Protein AF-A0A094JVM5-F1 (afdb_monomer_lite)

Secondary structure (DSSP, 8-state):
---SS-TT-HHHHHHHHHHHHHHHHHHHHHHHHHHHHHTT-----HHHHHHHHHHHHHHHHHHHHHHHHTGGGGSSSTT-HHHHHHHHHHHHHHHHHH-STTHHHHHHHHHHHHHHHHHHS-HHHHHHHHHHHHHHHHHHHHHHHHH---

Sequence (150 aa):
MFGLFPKKDFDQTLRIKRFLMAFGAYLIWSVICFIAYSLELTTFPLIILVAGVSASFVLNVLLYVIFRTGLNKSFKDPSLTLLQMVIATFWIMVVVYYAYEARSGVLLVYMVVLVFGFFRLRIRQFLFLSAFAFVNYSAIILLLYKTHPE

Structure (mmCIF, N/CA/C/O backbone):
data_AF-A0A094JVM5-F1
#
_entry.id   AF-A0A094JVM5-F1
#
loop_
_atom_site.group_PDB
_atom_site.id
_atom_site.type_symbol
_atom_site.label_atom_id
_atom_site.label_alt_id
_atom_site.label_comp_id
_atom_site.label_asym_id
_atom_site.label_entity_id
_atom_site.label_seq_id
_atom_site.pdbx_PDB_ins_code
_atom_site.Cartn_x
_atom_site.Cartn_y
_atom_site.Cartn_z
_atom_site.occupancy
_atom_site.B_iso_or_equiv
_atom_site.auth_seq_id
_atom_site.auth_comp_id
_atom_site.auth_asym_id
_atom_site.auth_atom_id
_atom_site.pdbx_PDB_model_num
ATOM 1 N N . MET A 1 1 ? -20.155 19.370 12.417 1.00 42.00 1 MET A N 1
ATOM 2 C CA . MET A 1 1 ? -18.763 19.691 12.814 1.00 42.00 1 MET A CA 1
ATOM 3 C C . MET A 1 1 ? -17.875 18.488 12.473 1.00 42.00 1 MET A C 1
ATOM 5 O O . MET A 1 1 ? -17.838 17.523 13.227 1.00 42.00 1 MET A O 1
ATOM 9 N N . PHE A 1 2 ? -17.262 18.473 11.285 1.00 44.59 2 PHE A N 1
ATOM 10 C CA . PHE A 1 2 ? -16.472 17.338 10.782 1.00 44.59 2 PHE A CA 1
ATOM 11 C C . PHE A 1 2 ? -15.093 17.289 11.458 1.00 44.59 2 PHE A C 1
ATOM 13 O O . PHE A 1 2 ? -14.111 17.790 10.925 1.00 44.59 2 PHE A O 1
ATOM 20 N N . GLY A 1 3 ? -15.017 16.701 12.652 1.00 55.66 3 GLY A N 1
ATOM 21 C CA . GLY A 1 3 ? -13.739 16.442 13.316 1.00 55.66 3 GLY A CA 1
ATOM 22 C C . GLY A 1 3 ? -12.932 15.372 12.576 1.00 55.66 3 GLY A C 1
ATOM 23 O O . GLY A 1 3 ? -13.490 14.376 12.111 1.00 55.66 3 GLY A O 1
ATOM 24 N N . LEU A 1 4 ? -11.614 15.570 12.483 1.00 57.31 4 LEU A N 1
ATOM 25 C CA . LEU A 1 4 ? -10.660 14.581 11.957 1.00 57.31 4 LEU A CA 1
ATOM 26 C C . LEU A 1 4 ? -10.603 13.307 12.828 1.00 57.31 4 LEU A C 1
ATOM 28 O O . LEU A 1 4 ? -10.191 12.248 12.360 1.00 57.31 4 LEU A O 1
ATOM 32 N N . PHE A 1 5 ? -11.064 13.414 14.080 1.00 58.31 5 PHE A N 1
ATOM 33 C CA . PHE A 1 5 ? -11.107 12.349 15.075 1.00 58.31 5 PHE A CA 1
ATOM 34 C C . PHE A 1 5 ? -12.525 12.200 15.657 1.00 58.31 5 PHE A C 1
ATOM 36 O O . PHE A 1 5 ? -13.153 13.211 15.998 1.00 58.31 5 PHE A O 1
ATOM 43 N N . PRO A 1 6 ? -13.047 10.969 15.801 1.00 60.69 6 PRO A N 1
ATOM 44 C CA . PRO A 1 6 ? -14.307 10.729 16.492 1.00 60.69 6 PRO A CA 1
ATOM 45 C C . PRO A 1 6 ? -14.147 11.056 17.986 1.00 60.69 6 PRO A C 1
ATOM 47 O O . PRO A 1 6 ? -13.450 10.360 18.716 1.00 60.69 6 PRO A O 1
ATOM 50 N N . LYS A 1 7 ? -14.811 12.124 18.453 1.00 57.59 7 LYS A N 1
ATOM 51 C CA . LYS A 1 7 ? -14.652 12.698 19.809 1.00 57.59 7 LYS A CA 1
ATOM 52 C C . LYS A 1 7 ? -14.989 11.757 20.982 1.00 57.59 7 LYS A C 1
ATOM 54 O O . LYS A 1 7 ? -14.712 12.120 22.117 1.00 57.59 7 LYS A O 1
ATOM 59 N N . LYS A 1 8 ? -15.610 10.596 20.741 1.00 62.34 8 LYS A N 1
ATOM 60 C CA . LYS A 1 8 ? -16.139 9.709 21.795 1.00 62.34 8 LYS A CA 1
ATOM 61 C C . LYS A 1 8 ? -15.403 8.372 21.953 1.00 62.34 8 LYS A C 1
ATOM 63 O O . LYS A 1 8 ? -15.765 7.619 22.846 1.00 62.34 8 LYS A O 1
ATOM 68 N N . ASP A 1 9 ? -14.393 8.068 21.133 1.00 71.88 9 ASP A N 1
ATOM 69 C CA . ASP A 1 9 ? -13.704 6.769 21.191 1.00 71.88 9 ASP A CA 1
ATOM 70 C C . ASP A 1 9 ? -12.176 6.931 21.088 1.00 71.88 9 ASP A C 1
ATOM 72 O O . ASP A 1 9 ? -11.611 7.236 20.026 1.00 71.88 9 ASP A O 1
ATOM 76 N N . PHE A 1 10 ? -11.508 6.756 22.231 1.00 76.00 10 PHE A N 1
ATOM 77 C CA . PHE A 1 10 ? -10.056 6.880 22.356 1.00 76.00 10 PHE A 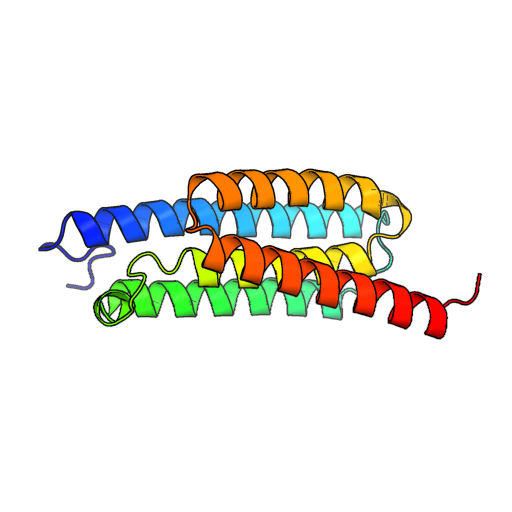CA 1
ATOM 78 C C . PHE A 1 10 ? -9.319 5.795 21.556 1.00 76.00 10 PHE A C 1
ATOM 80 O O . PHE A 1 10 ? -8.329 6.090 20.880 1.00 76.00 10 PHE A O 1
ATOM 87 N N . ASP A 1 11 ? -9.843 4.568 21.532 1.00 76.88 11 ASP A N 1
ATOM 88 C CA . ASP A 1 11 ? -9.240 3.448 20.807 1.00 76.88 11 ASP A CA 1
ATOM 89 C C . ASP A 1 11 ? -9.340 3.642 19.296 1.00 76.88 11 ASP A C 1
ATOM 91 O O . ASP A 1 11 ? -8.386 3.381 18.556 1.00 76.88 11 ASP A O 1
ATOM 95 N N . GLN A 1 12 ? -10.474 4.153 18.814 1.00 77.62 12 GLN A N 1
ATOM 96 C CA . GLN A 1 12 ? -10.644 4.487 17.401 1.00 77.62 12 GLN A CA 1
ATOM 97 C C . GLN A 1 12 ? -9.715 5.635 16.983 1.00 77.62 12 GLN A C 1
ATOM 99 O O . GLN A 1 12 ? -9.103 5.575 15.915 1.00 77.62 12 GLN A O 1
ATOM 104 N N . THR A 1 13 ? -9.536 6.636 17.847 1.00 79.38 13 THR A N 1
ATOM 105 C CA . THR A 1 13 ? -8.578 7.730 17.629 1.00 79.38 13 THR A CA 1
ATOM 106 C C . THR A 1 13 ? -7.147 7.200 17.528 1.00 79.38 13 THR A C 1
ATOM 108 O O . THR A 1 13 ? -6.408 7.580 16.618 1.00 79.38 13 THR A O 1
ATOM 111 N N . LEU A 1 14 ? -6.753 6.277 18.410 1.00 80.50 14 LEU A N 1
ATOM 112 C CA . LEU A 1 14 ? -5.426 5.666 18.381 1.00 80.50 14 LEU A CA 1
ATOM 113 C C . LEU A 1 14 ? -5.206 4.816 17.119 1.00 80.50 14 LEU A C 1
ATOM 115 O O . LEU A 1 14 ? -4.119 4.847 16.539 1.00 80.50 14 LEU A O 1
ATOM 119 N N . ARG A 1 15 ? -6.231 4.089 16.653 1.00 82.31 15 ARG A N 1
ATOM 120 C CA . ARG A 1 15 ? -6.181 3.330 15.389 1.00 82.31 15 ARG A CA 1
ATOM 121 C C . ARG A 1 15 ? -5.994 4.249 14.186 1.00 82.31 15 ARG A C 1
ATOM 123 O O . ARG A 1 15 ? -5.138 3.961 13.358 1.00 82.31 15 ARG A O 1
ATOM 130 N N . ILE A 1 16 ? -6.716 5.371 14.129 1.00 80.56 16 ILE A N 1
ATOM 131 C CA . ILE A 1 16 ? -6.565 6.374 13.063 1.00 80.56 16 ILE A CA 1
ATOM 132 C C . ILE A 1 16 ? -5.163 6.988 13.088 1.00 80.56 16 ILE A C 1
ATOM 134 O O . ILE A 1 16 ? -4.539 7.099 12.041 1.00 80.56 16 ILE A O 1
ATOM 138 N N . LYS A 1 17 ? -4.625 7.333 14.266 1.00 81.69 17 LYS A N 1
ATOM 139 C CA . LYS A 1 17 ? -3.248 7.849 14.383 1.00 81.69 17 LYS A CA 1
ATOM 140 C C . LYS A 1 17 ? -2.214 6.841 13.878 1.00 81.69 17 LYS A C 1
ATOM 142 O O . LYS A 1 17 ? -1.315 7.209 13.131 1.00 81.69 17 LYS A O 1
ATOM 147 N N . ARG A 1 18 ? -2.358 5.563 14.247 1.00 84.19 18 ARG A N 1
ATOM 148 C CA . ARG A 1 18 ? -1.486 4.478 13.764 1.00 84.19 18 ARG A CA 1
ATOM 149 C C . ARG A 1 18 ? -1.591 4.281 12.256 1.00 84.19 18 ARG A C 1
ATOM 151 O O . ARG A 1 18 ? -0.568 4.159 11.595 1.00 84.19 18 ARG A O 1
ATOM 158 N N . PHE A 1 19 ? -2.808 4.308 11.725 1.00 85.00 19 PHE A N 1
ATOM 159 C CA . PHE A 1 19 ? -3.047 4.273 10.288 1.00 85.00 19 PHE A CA 1
ATOM 160 C C . PHE A 1 19 ? -2.396 5.468 9.576 1.00 85.00 19 PHE A C 1
ATOM 162 O O . PHE A 1 19 ? -1.753 5.287 8.551 1.00 85.00 19 PHE A O 1
ATOM 169 N N . LEU A 1 20 ? -2.482 6.674 10.142 1.00 83.00 20 LEU A N 1
ATOM 170 C CA . LEU A 1 20 ? -1.890 7.874 9.549 1.00 83.00 20 LEU A CA 1
ATOM 171 C C . LEU A 1 20 ? -0.353 7.813 9.511 1.00 83.00 20 LEU A C 1
ATOM 173 O O . LEU A 1 20 ? 0.249 8.275 8.547 1.00 83.00 20 LEU A O 1
ATOM 177 N N . MET A 1 21 ? 0.283 7.191 10.511 1.00 84.94 21 MET A N 1
ATOM 178 C CA . MET A 1 21 ? 1.725 6.904 10.466 1.00 84.94 21 MET A CA 1
ATOM 179 C C . MET A 1 21 ? 2.075 5.940 9.324 1.00 84.94 21 MET A C 1
ATOM 181 O O . MET A 1 21 ? 3.039 6.176 8.599 1.00 84.94 21 MET A O 1
ATOM 185 N N . ALA A 1 22 ? 1.271 4.890 9.116 1.00 82.62 22 ALA A N 1
ATOM 186 C CA . ALA A 1 22 ? 1.452 3.976 7.988 1.00 82.62 22 ALA A CA 1
ATOM 187 C C . ALA A 1 22 ? 1.231 4.683 6.639 1.00 82.62 22 ALA A C 1
ATOM 189 O O . ALA A 1 22 ? 2.014 4.497 5.713 1.00 82.62 22 ALA A O 1
ATOM 190 N N . PHE A 1 23 ? 0.223 5.553 6.543 1.00 84.50 23 PHE A N 1
ATOM 191 C CA . PHE A 1 23 ? -0.018 6.384 5.364 1.00 84.50 23 PHE A CA 1
ATOM 192 C C . PHE A 1 23 ? 1.178 7.290 5.037 1.00 84.50 23 PHE A C 1
ATOM 194 O O . PHE A 1 23 ? 1.575 7.391 3.879 1.00 84.50 23 PHE A O 1
ATOM 201 N N . GLY A 1 24 ? 1.810 7.883 6.055 1.00 84.81 24 GLY A N 1
ATOM 202 C CA . GLY A 1 24 ? 3.053 8.636 5.885 1.00 84.81 24 GLY A CA 1
ATOM 203 C C . GLY A 1 24 ? 4.171 7.795 5.262 1.00 84.81 24 GLY A C 1
ATOM 204 O O . GLY A 1 24 ? 4.852 8.262 4.353 1.00 84.81 24 GLY A O 1
ATOM 205 N N . ALA A 1 25 ? 4.311 6.531 5.670 1.00 85.00 25 ALA A N 1
ATOM 206 C CA . ALA A 1 25 ? 5.280 5.620 5.065 1.00 85.00 25 ALA A CA 1
ATOM 207 C C . ALA A 1 25 ? 4.977 5.336 3.580 1.00 85.00 25 ALA A C 1
ATOM 209 O O . ALA A 1 25 ? 5.905 5.310 2.776 1.00 85.00 25 ALA A O 1
ATOM 210 N N . TYR A 1 26 ? 3.702 5.194 3.191 1.00 84.69 26 TYR A N 1
ATOM 211 C CA . TYR A 1 26 ? 3.316 5.063 1.776 1.00 84.69 26 TYR A CA 1
ATOM 212 C C . TYR A 1 26 ? 3.694 6.296 0.949 1.00 84.69 26 TYR A C 1
ATOM 214 O O . TYR A 1 26 ? 4.148 6.154 -0.186 1.00 84.69 26 TYR A O 1
ATOM 222 N N . LEU A 1 27 ? 3.531 7.501 1.503 1.00 87.06 27 LEU A N 1
ATOM 223 C CA . LEU A 1 27 ? 3.935 8.736 0.827 1.00 87.06 27 LEU A CA 1
ATOM 224 C C . LEU A 1 27 ? 5.453 8.804 0.650 1.00 87.06 27 LEU A C 1
ATOM 226 O O . LEU A 1 27 ? 5.916 9.090 -0.450 1.00 87.06 27 LEU A O 1
ATOM 230 N N . ILE A 1 28 ? 6.220 8.476 1.694 1.00 88.44 28 ILE A N 1
ATOM 231 C CA . ILE A 1 28 ? 7.688 8.412 1.618 1.00 88.44 28 ILE A CA 1
ATOM 232 C C . ILE A 1 28 ? 8.117 7.422 0.531 1.00 88.44 28 ILE A C 1
ATOM 234 O O . ILE A 1 28 ? 8.922 7.769 -0.328 1.00 88.44 28 ILE A O 1
ATOM 238 N N . TRP A 1 29 ? 7.531 6.222 0.506 1.00 85.12 29 TRP A N 1
ATOM 239 C CA . TRP A 1 29 ? 7.820 5.223 -0.526 1.00 85.12 29 TRP A CA 1
ATOM 240 C C . TRP A 1 29 ? 7.443 5.681 -1.932 1.00 85.12 29 TRP A C 1
ATOM 242 O O . TRP A 1 29 ? 8.192 5.431 -2.873 1.00 85.12 29 TRP A O 1
ATOM 252 N N . SER A 1 30 ? 6.326 6.394 -2.076 1.00 86.06 30 SER A N 1
ATOM 253 C CA . SER A 1 30 ? 5.916 6.971 -3.359 1.00 86.06 30 SER A CA 1
ATOM 254 C C . SER A 1 30 ? 6.945 7.988 -3.857 1.00 86.06 30 SER A C 1
ATOM 256 O O . SER A 1 30 ? 7.326 7.949 -5.023 1.00 86.06 30 SER A O 1
ATOM 258 N N . VAL A 1 31 ? 7.454 8.851 -2.970 1.00 88.50 31 VAL A N 1
ATOM 259 C CA . VAL A 1 31 ? 8.517 9.817 -3.294 1.00 88.50 31 VAL A CA 1
ATOM 260 C C . VAL A 1 31 ? 9.815 9.103 -3.670 1.00 88.50 31 VAL A C 1
ATOM 262 O O . VAL A 1 31 ? 10.427 9.464 -4.670 1.00 88.50 31 VAL A O 1
ATOM 265 N N . ILE A 1 32 ? 10.212 8.060 -2.933 1.00 86.00 32 ILE A N 1
ATOM 266 C CA . ILE A 1 32 ? 11.393 7.249 -3.271 1.00 86.00 32 ILE A CA 1
ATOM 267 C C . ILE A 1 32 ? 11.244 6.629 -4.665 1.00 86.00 32 ILE A C 1
ATOM 269 O O . ILE A 1 32 ? 12.191 6.671 -5.443 1.00 86.00 32 ILE A O 1
ATOM 273 N N . CYS A 1 33 ? 10.062 6.110 -5.014 1.00 83.50 33 CYS A N 1
ATOM 274 C CA . CYS A 1 33 ? 9.808 5.564 -6.350 1.00 83.50 33 CYS A CA 1
ATOM 275 C C . CYS A 1 33 ? 9.917 6.640 -7.443 1.00 83.50 33 CYS A C 1
ATOM 277 O O . CYS A 1 33 ? 10.482 6.373 -8.499 1.00 83.50 33 CYS A O 1
ATOM 279 N N . PHE A 1 34 ? 9.434 7.861 -7.189 1.00 85.31 34 PHE A N 1
ATOM 280 C CA . PHE A 1 34 ? 9.614 8.988 -8.111 1.00 85.31 34 PHE A CA 1
ATOM 281 C C . PHE A 1 34 ? 11.086 9.375 -8.284 1.00 85.31 34 PHE A C 1
ATOM 283 O O . PHE A 1 34 ? 11.525 9.589 -9.408 1.00 85.31 34 PHE A O 1
ATOM 290 N N . ILE A 1 35 ? 11.860 9.427 -7.197 1.00 86.19 35 ILE A N 1
ATOM 291 C CA . ILE A 1 35 ? 13.297 9.725 -7.262 1.00 86.19 35 ILE A CA 1
ATOM 292 C C . ILE A 1 35 ? 14.036 8.624 -8.030 1.00 86.19 35 ILE A C 1
ATOM 294 O O . ILE A 1 35 ? 14.846 8.932 -8.897 1.00 86.19 35 ILE A O 1
ATOM 298 N N . ALA A 1 36 ? 13.736 7.351 -7.757 1.00 82.38 36 ALA A N 1
ATOM 299 C CA . ALA A 1 36 ? 14.342 6.219 -8.457 1.00 82.38 36 ALA A CA 1
ATOM 300 C C . ALA A 1 36 ? 14.059 6.255 -9.967 1.00 82.38 36 ALA A C 1
ATOM 302 O O . ALA A 1 36 ? 14.961 5.998 -10.760 1.00 82.38 36 ALA A O 1
ATOM 303 N N . TYR A 1 37 ? 12.842 6.653 -10.354 1.00 82.00 37 TYR A N 1
ATOM 304 C CA . TYR A 1 37 ? 12.481 6.899 -11.748 1.00 82.00 37 TYR A CA 1
ATOM 305 C C . TYR A 1 37 ? 13.287 8.043 -12.366 1.00 82.00 37 TYR A C 1
ATOM 307 O O . TYR A 1 37 ? 13.830 7.893 -13.454 1.00 82.00 37 TYR A O 1
ATOM 315 N N . SER A 1 38 ? 13.398 9.180 -11.671 1.00 82.50 38 SER A N 1
ATOM 316 C CA . SER A 1 38 ? 14.166 10.337 -12.149 1.00 82.50 38 SER A CA 1
ATOM 317 C C . SER A 1 38 ? 15.666 10.067 -12.278 1.00 82.50 38 SER A C 1
ATOM 319 O O . SER A 1 38 ? 16.329 10.746 -13.052 1.00 82.50 38 SER A O 1
ATOM 321 N N . LEU A 1 39 ? 16.196 9.103 -11.523 1.00 83.62 39 LEU A N 1
ATOM 322 C CA . LEU A 1 39 ? 17.588 8.653 -11.595 1.00 83.62 39 LEU A CA 1
ATOM 323 C C . LEU A 1 39 ? 17.798 7.495 -12.588 1.00 83.62 39 LEU A C 1
ATOM 325 O O . LEU A 1 39 ? 18.891 6.941 -12.624 1.00 83.62 39 LEU A O 1
ATOM 329 N N . GLU A 1 40 ? 16.764 7.101 -13.342 1.00 78.25 40 GLU A N 1
ATOM 330 C CA . GLU A 1 40 ? 16.791 5.992 -14.313 1.00 78.25 40 GLU A CA 1
ATOM 331 C C . GLU A 1 40 ? 17.217 4.636 -13.710 1.00 78.25 40 GLU A C 1
ATOM 333 O O . GLU A 1 40 ? 17.581 3.704 -14.420 1.00 78.25 40 GLU A O 1
ATOM 338 N N . LEU A 1 41 ? 17.098 4.478 -12.385 1.00 70.69 41 LEU A N 1
ATOM 339 C CA . LEU A 1 41 ? 17.450 3.243 -11.666 1.00 70.69 41 LEU A CA 1
ATOM 340 C C . LEU A 1 41 ? 16.447 2.105 -11.905 1.00 70.69 41 LEU A C 1
ATOM 342 O O . LEU A 1 41 ? 16.634 0.979 -11.440 1.00 70.69 41 LEU A O 1
ATOM 346 N N . THR A 1 42 ? 15.329 2.408 -12.558 1.00 69.81 42 THR A N 1
ATOM 347 C CA . THR A 1 42 ? 14.185 1.514 -12.696 1.00 69.81 42 THR A CA 1
ATOM 348 C C . THR A 1 42 ? 13.537 1.684 -14.058 1.00 69.81 42 THR A C 1
ATOM 350 O O . THR A 1 42 ? 13.309 2.807 -14.499 1.00 69.81 42 THR A O 1
ATOM 353 N N . THR A 1 43 ? 13.158 0.575 -14.688 1.00 70.00 43 THR A N 1
ATOM 354 C CA . THR A 1 43 ? 12.641 0.544 -16.065 1.00 70.00 43 THR A CA 1
ATOM 355 C C . THR A 1 43 ? 11.115 0.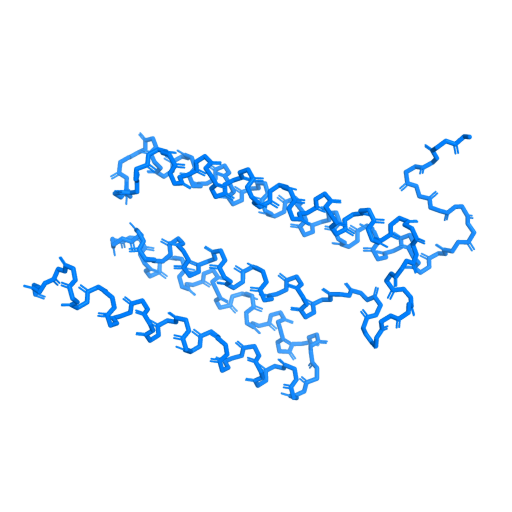648 -16.157 1.00 70.00 43 THR A C 1
ATOM 357 O O . THR A 1 43 ? 10.537 0.393 -17.215 1.00 70.00 43 THR A O 1
ATOM 360 N N . PHE A 1 44 ? 10.413 1.002 -15.071 1.00 73.75 44 PHE A N 1
ATOM 361 C CA . PHE A 1 44 ? 8.953 1.087 -15.120 1.00 73.75 44 PHE A CA 1
ATOM 362 C C . PHE A 1 44 ? 8.472 2.290 -15.948 1.00 73.75 44 PHE A C 1
ATOM 364 O O . PHE A 1 44 ? 8.954 3.406 -15.758 1.00 73.75 44 PHE A O 1
ATOM 371 N N . PRO A 1 45 ? 7.465 2.112 -16.821 1.00 80.00 45 PRO A N 1
ATOM 372 C CA . PRO A 1 45 ? 6.877 3.221 -17.561 1.00 80.00 45 PRO A CA 1
ATOM 373 C C . PRO A 1 45 ? 6.136 4.180 -16.617 1.00 80.00 45 PRO A C 1
ATOM 375 O O . PRO A 1 45 ? 5.444 3.751 -15.687 1.00 80.00 45 PRO A O 1
ATOM 378 N N . LEU A 1 46 ? 6.214 5.487 -16.901 1.00 79.44 46 LEU A N 1
ATOM 379 C CA . LEU A 1 46 ? 5.618 6.559 -16.086 1.00 79.44 46 LEU A CA 1
ATOM 380 C C . LEU A 1 46 ? 4.135 6.317 -15.763 1.00 79.44 46 LEU A C 1
ATOM 382 O O . LEU A 1 46 ? 3.674 6.618 -14.662 1.00 79.44 46 LEU A O 1
ATOM 386 N N . ILE A 1 47 ? 3.387 5.735 -16.705 1.00 82.62 47 ILE A N 1
ATOM 387 C CA . ILE A 1 47 ? 1.963 5.443 -16.526 1.00 82.62 47 ILE A CA 1
ATOM 388 C C . ILE A 1 47 ? 1.714 4.463 -15.373 1.00 82.62 47 ILE A C 1
ATOM 390 O O . ILE A 1 47 ? 0.750 4.627 -14.632 1.00 82.62 47 ILE A O 1
ATOM 394 N N . ILE A 1 48 ? 2.609 3.491 -15.171 1.00 83.44 48 ILE A N 1
ATOM 395 C CA . ILE A 1 48 ? 2.509 2.498 -14.098 1.00 83.44 48 ILE A CA 1
ATOM 396 C C . ILE A 1 48 ? 2.899 3.122 -12.762 1.00 83.44 48 ILE A C 1
ATOM 398 O O . ILE A 1 48 ? 2.239 2.851 -11.762 1.00 83.44 48 ILE A O 1
ATOM 402 N N . LEU A 1 49 ? 3.899 4.008 -12.743 1.00 84.25 49 LEU A N 1
ATOM 403 C CA . LEU A 1 49 ? 4.252 4.770 -11.544 1.00 84.25 49 LEU A CA 1
ATOM 404 C C . LEU A 1 49 ? 3.070 5.631 -11.072 1.00 84.25 49 LEU A C 1
ATOM 406 O O . LEU A 1 49 ? 2.651 5.539 -9.919 1.00 84.25 49 LEU A O 1
ATOM 410 N N . VAL A 1 50 ? 2.488 6.430 -11.971 1.00 86.25 50 VAL A N 1
ATOM 411 C CA . VAL A 1 50 ? 1.355 7.313 -11.648 1.00 86.25 50 VAL A CA 1
ATOM 412 C C . VAL A 1 50 ? 0.109 6.503 -11.282 1.00 86.25 50 VAL A C 1
ATOM 414 O O . VAL A 1 50 ? -0.573 6.828 -10.306 1.00 86.25 50 VAL A O 1
ATOM 417 N N . ALA A 1 51 ? -0.179 5.415 -12.002 1.00 87.19 51 ALA A N 1
ATOM 418 C CA . ALA A 1 51 ? -1.275 4.512 -11.657 1.00 87.19 51 ALA A CA 1
ATOM 419 C C . ALA A 1 51 ? -1.051 3.858 -10.284 1.00 87.19 51 ALA A C 1
ATOM 421 O O . ALA A 1 51 ? -1.978 3.780 -9.483 1.00 87.19 51 ALA A O 1
ATOM 422 N N . GLY A 1 52 ? 0.181 3.453 -9.970 1.00 85.50 52 GLY A N 1
ATOM 423 C CA . GLY A 1 52 ? 0.526 2.819 -8.701 1.00 85.50 52 GLY A CA 1
ATOM 424 C C . GLY A 1 52 ? 0.395 3.757 -7.504 1.00 85.50 52 GLY A C 1
ATOM 425 O O . GLY A 1 52 ? -0.224 3.412 -6.493 1.00 85.50 52 GLY A O 1
ATOM 426 N N . VAL A 1 53 ? 0.909 4.981 -7.638 1.00 86.94 53 VAL A N 1
ATOM 427 C CA . VAL A 1 53 ? 0.799 6.018 -6.603 1.00 86.94 53 VAL A CA 1
ATOM 428 C C . VAL A 1 53 ? -0.654 6.453 -6.418 1.00 86.94 53 VAL A C 1
ATOM 430 O O . VAL A 1 53 ? -1.131 6.535 -5.285 1.00 86.94 53 VAL A O 1
ATOM 433 N N . SER A 1 54 ? -1.395 6.673 -7.507 1.00 87.25 54 SER A N 1
ATOM 434 C CA . SER A 1 54 ? -2.807 7.063 -7.420 1.00 87.25 54 SER A CA 1
ATOM 435 C C . SER A 1 54 ? -3.672 5.955 -6.813 1.00 87.25 54 SER A C 1
ATOM 437 O O . SER A 1 54 ? -4.452 6.228 -5.901 1.00 87.25 54 SER A O 1
ATOM 439 N N . ALA A 1 55 ? -3.483 4.694 -7.208 1.00 87.50 55 ALA A N 1
ATOM 440 C CA . ALA A 1 55 ? -4.191 3.561 -6.619 1.00 87.50 55 ALA A CA 1
ATOM 441 C C . ALA A 1 55 ? -3.834 3.362 -5.136 1.00 87.50 55 ALA A C 1
ATOM 443 O O . ALA A 1 55 ? -4.726 3.136 -4.315 1.00 87.50 55 ALA A O 1
ATOM 444 N N . SER A 1 56 ? -2.560 3.519 -4.759 1.00 86.81 56 SER A N 1
ATOM 445 C CA . SER A 1 56 ? -2.131 3.499 -3.352 1.00 86.81 56 SER A CA 1
ATOM 446 C C . SER A 1 56 ? -2.816 4.596 -2.539 1.00 86.81 56 SER A C 1
ATOM 448 O O . SER A 1 56 ? -3.292 4.347 -1.428 1.00 86.81 56 SER A O 1
ATOM 450 N N . PHE A 1 57 ? -2.912 5.805 -3.094 1.00 88.06 57 PHE A N 1
ATOM 451 C CA . PHE A 1 57 ? -3.585 6.927 -2.449 1.00 88.06 57 PHE A CA 1
ATOM 452 C C . PHE A 1 57 ? -5.085 6.658 -2.279 1.00 88.06 57 PHE A C 1
ATOM 454 O O . PHE A 1 57 ? -5.605 6.785 -1.172 1.00 88.06 57 PHE A O 1
ATOM 461 N N . VAL A 1 58 ? -5.766 6.198 -3.333 1.00 89.81 58 VAL A N 1
ATOM 462 C CA . VAL A 1 58 ? -7.194 5.840 -3.298 1.00 89.81 58 VAL A CA 1
ATOM 463 C C . VAL A 1 58 ? -7.468 4.762 -2.250 1.00 89.81 58 VAL A C 1
ATOM 465 O O . VAL A 1 58 ? -8.375 4.925 -1.435 1.00 89.81 58 VAL A O 1
ATOM 468 N N . LEU A 1 59 ? -6.664 3.696 -2.202 1.00 87.81 59 LEU A N 1
ATOM 469 C CA . LEU A 1 59 ? -6.813 2.633 -1.204 1.00 87.81 59 LEU A CA 1
ATOM 470 C C . LEU A 1 59 ? -6.657 3.160 0.225 1.00 87.81 59 LEU A C 1
ATOM 472 O O . LEU A 1 59 ? -7.448 2.811 1.102 1.00 87.81 59 LEU A O 1
ATOM 476 N N . ASN A 1 60 ? -5.683 4.035 0.470 1.00 87.00 60 ASN A N 1
ATOM 477 C CA . ASN A 1 60 ? -5.512 4.647 1.783 1.00 87.00 60 ASN A CA 1
ATOM 478 C C . ASN A 1 60 ? -6.673 5.585 2.148 1.00 87.00 60 ASN A C 1
ATOM 480 O O . ASN A 1 60 ? -7.127 5.575 3.292 1.00 87.00 60 ASN A O 1
ATOM 484 N N . VAL A 1 61 ? -7.215 6.344 1.193 1.00 86.75 61 VAL A N 1
ATOM 485 C CA . VAL A 1 61 ? -8.415 7.166 1.415 1.00 86.75 61 VAL A CA 1
ATOM 486 C C . VAL A 1 61 ? -9.621 6.286 1.755 1.00 86.75 61 VAL A C 1
ATOM 488 O O . VAL A 1 61 ? -10.335 6.577 2.715 1.00 86.75 61 VAL A O 1
ATOM 491 N N . LEU A 1 62 ? -9.824 5.176 1.041 1.00 87.38 62 LEU A N 1
ATOM 492 C CA . LEU A 1 62 ? -10.891 4.216 1.339 1.00 87.38 62 LEU A CA 1
ATOM 493 C C . LEU A 1 62 ? -10.739 3.620 2.743 1.00 87.38 62 LEU A C 1
ATOM 495 O O . LEU A 1 62 ? -11.700 3.604 3.515 1.00 87.38 62 LEU A O 1
ATOM 499 N N . LEU A 1 63 ? -9.527 3.198 3.117 1.00 84.81 63 LEU A N 1
ATOM 500 C CA . LEU A 1 63 ? -9.240 2.721 4.470 1.00 84.81 63 LEU A CA 1
ATOM 501 C C . LEU A 1 63 ? -9.540 3.800 5.514 1.00 84.81 63 LEU A C 1
ATOM 503 O O . LEU A 1 63 ? -10.204 3.513 6.510 1.00 84.81 63 LEU A O 1
ATOM 507 N N . TYR A 1 64 ? -9.135 5.050 5.276 1.00 84.19 64 TYR A N 1
ATOM 508 C CA . TYR A 1 64 ? -9.439 6.170 6.166 1.00 84.19 64 TYR A CA 1
ATOM 509 C C . TYR A 1 64 ? -10.949 6.375 6.346 1.00 84.19 64 TYR A C 1
ATOM 511 O O . TYR A 1 64 ? -11.418 6.543 7.474 1.00 84.19 64 TYR A O 1
ATOM 519 N N . VAL A 1 65 ? -11.732 6.303 5.266 1.00 83.69 65 VAL A N 1
ATOM 520 C CA . VAL A 1 65 ? -13.200 6.392 5.327 1.00 83.69 65 VAL A CA 1
ATOM 521 C C . VAL A 1 65 ? -13.787 5.248 6.159 1.00 83.69 65 VAL A C 1
ATOM 523 O O . VAL A 1 65 ? -14.657 5.493 6.997 1.00 83.69 65 VAL A O 1
ATOM 526 N N . ILE A 1 66 ? -13.278 4.021 6.021 1.00 83.19 66 ILE A N 1
ATOM 527 C CA . ILE A 1 66 ? -13.694 2.862 6.834 1.00 83.19 66 ILE A CA 1
ATOM 528 C C . ILE A 1 66 ? -13.362 3.075 8.321 1.00 83.19 66 ILE A C 1
ATOM 530 O O . ILE A 1 66 ? -14.189 2.800 9.197 1.00 83.19 66 ILE A O 1
ATOM 534 N N . PHE A 1 67 ? -12.177 3.610 8.631 1.00 81.19 67 PHE A N 1
ATOM 535 C CA . PHE A 1 67 ? -11.798 3.961 10.003 1.00 81.19 67 PHE A CA 1
ATOM 536 C C . PHE A 1 67 ? -12.671 5.079 10.578 1.00 81.19 67 PHE A C 1
ATOM 538 O O . PHE A 1 67 ? -13.003 5.050 11.764 1.00 81.19 67 PHE A O 1
ATOM 545 N N . ARG A 1 68 ? -13.059 6.056 9.754 1.00 77.12 68 ARG A N 1
ATOM 546 C CA . ARG A 1 68 ? -13.881 7.200 10.164 1.00 77.12 68 ARG A CA 1
ATOM 547 C C . ARG A 1 68 ? -15.333 6.812 10.420 1.00 77.12 68 ARG A C 1
ATOM 549 O O . ARG A 1 68 ? -15.908 7.238 11.416 1.00 77.12 68 ARG A O 1
ATOM 556 N N . THR A 1 69 ? -15.909 6.002 9.538 1.00 78.88 69 THR A N 1
ATOM 557 C CA . THR A 1 69 ? -17.296 5.517 9.637 1.00 78.88 69 THR A CA 1
ATOM 558 C C . THR A 1 69 ? -17.485 4.506 10.768 1.00 78.88 69 THR A C 1
ATOM 560 O O . THR A 1 69 ? -18.615 4.206 11.135 1.00 78.88 69 THR A O 1
ATOM 563 N N . GLY A 1 70 ? -16.397 3.992 11.352 1.00 74.75 70 GLY A N 1
ATOM 564 C CA . GLY A 1 70 ? -16.458 2.989 12.415 1.00 74.75 70 GLY A CA 1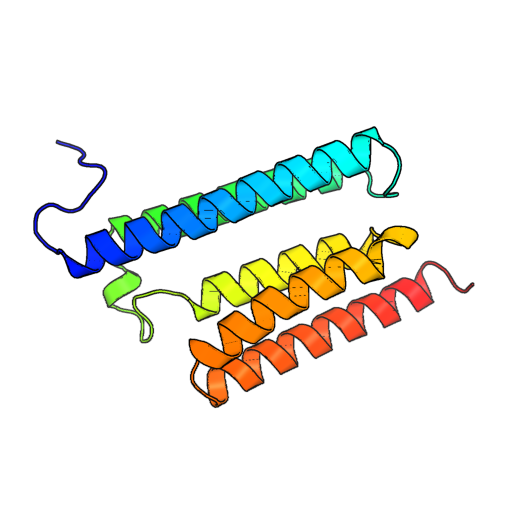
ATOM 565 C C . GLY A 1 70 ? -16.833 1.596 11.907 1.00 74.75 70 GLY A C 1
ATOM 566 O O . GLY A 1 70 ? -16.951 0.677 12.715 1.00 74.75 70 GLY A O 1
ATOM 567 N N . LEU A 1 71 ? -16.956 1.418 10.584 1.00 76.12 71 LEU A N 1
ATOM 568 C CA . LEU A 1 71 ? -17.176 0.119 9.948 1.00 76.12 71 LEU A CA 1
ATOM 569 C C . LEU A 1 71 ? -16.070 -0.873 10.319 1.00 76.12 71 LEU A C 1
ATOM 571 O O . LEU A 1 71 ? -16.342 -2.062 10.465 1.00 76.12 71 LEU A O 1
ATOM 575 N N . ASN A 1 72 ? -14.849 -0.381 10.572 1.00 79.19 72 ASN A N 1
ATOM 576 C CA . ASN A 1 72 ? -13.742 -1.190 11.081 1.00 79.19 72 ASN A CA 1
ATOM 577 C C . ASN A 1 72 ? -14.111 -2.012 12.336 1.00 79.19 72 ASN A C 1
ATOM 579 O O . ASN A 1 72 ? -13.600 -3.114 12.499 1.00 79.19 72 ASN A O 1
ATOM 583 N N . LYS A 1 73 ? -15.013 -1.528 13.204 1.00 73.75 73 LYS A N 1
ATOM 584 C CA . LYS A 1 73 ? -15.408 -2.212 14.449 1.00 73.75 73 LYS A CA 1
ATOM 585 C C . LYS A 1 73 ? -16.218 -3.484 14.210 1.00 73.75 73 LYS A C 1
ATOM 587 O O . LYS A 1 73 ? -16.203 -4.358 15.067 1.00 73.75 73 LYS A O 1
ATOM 592 N N . SER A 1 74 ? -16.885 -3.597 13.062 1.00 74.75 74 SER A N 1
ATOM 593 C CA . SER A 1 74 ? -17.622 -4.806 12.685 1.00 74.75 74 SER A CA 1
ATOM 594 C C . SER A 1 74 ? -16.701 -5.929 12.196 1.00 74.75 74 SER A C 1
ATOM 596 O O . SER A 1 74 ? -17.147 -7.067 12.051 1.00 74.75 74 SER A O 1
ATOM 598 N N . PHE A 1 75 ? -15.424 -5.637 11.922 1.00 75.56 75 PHE A N 1
ATOM 599 C CA . PHE A 1 75 ? -14.465 -6.636 11.464 1.00 75.56 75 PHE A CA 1
ATOM 600 C C . PHE A 1 75 ? -13.764 -7.323 12.636 1.00 75.56 75 PHE A C 1
ATOM 602 O O . PHE A 1 75 ? -13.472 -6.725 13.670 1.00 75.56 75 PHE A O 1
ATOM 609 N N . LYS A 1 76 ? -13.402 -8.593 12.423 1.00 71.81 76 LYS A N 1
ATOM 610 C CA . LYS A 1 76 ? -12.668 -9.428 13.390 1.00 71.81 76 LYS A CA 1
ATOM 611 C C . LYS A 1 76 ? -11.293 -8.857 13.773 1.00 71.81 76 LYS A C 1
ATOM 613 O O . LYS A 1 76 ? -10.782 -9.182 14.841 1.00 71.81 76 LYS A O 1
ATOM 618 N N . ASP A 1 77 ? -10.691 -8.042 12.903 1.00 73.31 77 ASP A N 1
ATOM 619 C CA . ASP A 1 77 ? -9.534 -7.196 13.217 1.00 73.31 77 ASP A CA 1
ATOM 620 C C . ASP A 1 77 ? -9.912 -5.715 13.031 1.00 73.31 77 ASP A C 1
ATOM 622 O O . ASP A 1 77 ? -9.846 -5.195 11.913 1.00 73.31 77 ASP A O 1
ATOM 626 N N . PRO A 1 78 ? -10.256 -5.006 14.118 1.00 71.44 78 PRO A N 1
ATOM 627 C CA . PRO A 1 78 ? -10.660 -3.606 14.055 1.00 71.44 78 PRO A CA 1
ATOM 628 C C . PRO A 1 78 ? -9.545 -2.634 13.653 1.00 71.44 78 PRO A C 1
ATOM 630 O O . PRO A 1 78 ? -9.802 -1.458 13.380 1.00 71.44 78 PRO A O 1
ATOM 633 N N . SER A 1 79 ? -8.294 -3.099 13.675 1.00 73.19 79 SER A N 1
ATOM 634 C CA . SER A 1 79 ? -7.136 -2.325 13.237 1.00 73.19 79 SER A CA 1
ATOM 635 C C . SER A 1 79 ? -6.832 -2.501 11.749 1.00 73.19 79 SER A C 1
ATOM 637 O O . SER A 1 79 ? -6.014 -1.751 11.223 1.00 73.19 79 SER A O 1
ATOM 639 N N . LEU A 1 80 ? -7.508 -3.445 11.073 1.00 80.94 80 LEU A N 1
ATOM 640 C CA . LEU A 1 80 ? -7.312 -3.790 9.659 1.00 80.94 80 LEU A CA 1
ATOM 641 C C . LEU A 1 80 ? -5.827 -3.968 9.297 1.00 80.94 80 LEU A C 1
ATOM 643 O O . LEU A 1 80 ? -5.408 -3.672 8.179 1.00 80.94 80 LEU A O 1
ATOM 647 N N . THR A 1 81 ? -5.020 -4.434 10.253 1.00 82.31 81 THR A N 1
ATOM 648 C CA . THR A 1 81 ? -3.563 -4.534 10.101 1.00 82.31 81 THR A CA 1
ATOM 649 C C . THR A 1 81 ? -3.194 -5.569 9.058 1.00 82.31 81 THR A C 1
ATOM 651 O O . THR A 1 81 ? -2.342 -5.306 8.217 1.00 82.31 81 THR A O 1
ATOM 654 N N . LEU A 1 82 ? -3.900 -6.703 9.046 1.00 83.12 82 LEU A N 1
ATOM 655 C CA . LEU A 1 82 ? -3.728 -7.724 8.017 1.00 83.12 82 LEU A CA 1
ATOM 656 C C . LEU A 1 82 ? -3.997 -7.158 6.617 1.00 83.12 82 LEU A C 1
ATOM 658 O O . LEU A 1 82 ? -3.196 -7.363 5.714 1.00 83.12 82 LEU A O 1
ATOM 662 N N . LEU A 1 83 ? -5.096 -6.416 6.447 1.00 84.75 83 LEU A N 1
ATOM 663 C CA . LEU A 1 83 ? -5.459 -5.822 5.160 1.00 84.75 83 LEU A CA 1
ATOM 664 C C . LEU A 1 83 ? -4.396 -4.816 4.698 1.00 84.75 83 LEU A C 1
ATOM 666 O O . LEU A 1 83 ? -3.968 -4.860 3.550 1.00 84.75 83 LEU A O 1
ATOM 670 N N . GLN A 1 84 ? -3.918 -3.961 5.605 1.00 85.69 84 GLN A N 1
ATOM 671 C CA . GLN A 1 84 ? -2.838 -3.016 5.314 1.00 85.69 84 GLN A CA 1
ATOM 672 C C . GLN A 1 84 ? -1.539 -3.722 4.908 1.00 85.69 84 GLN A C 1
ATOM 674 O O . GLN A 1 84 ? -0.890 -3.282 3.964 1.00 85.69 84 GLN A O 1
ATOM 679 N N . MET A 1 85 ? -1.170 -4.818 5.580 1.00 87.88 85 MET A N 1
ATOM 680 C CA . MET A 1 85 ? 0.031 -5.591 5.241 1.00 87.88 85 MET A CA 1
ATOM 681 C C . MET A 1 85 ? -0.100 -6.323 3.903 1.00 87.88 85 MET A C 1
ATOM 683 O O . MET A 1 85 ? 0.876 -6.397 3.161 1.00 87.88 85 MET A O 1
ATOM 687 N N . VAL A 1 86 ? -1.286 -6.839 3.568 1.00 88.19 86 VAL A N 1
ATOM 688 C CA . VAL A 1 86 ? -1.551 -7.465 2.261 1.00 88.19 86 VAL A CA 1
ATOM 689 C C . VAL A 1 86 ? -1.440 -6.430 1.142 1.00 88.19 86 VAL A C 1
ATOM 691 O O . VAL A 1 86 ? -0.749 -6.681 0.158 1.00 88.19 86 VAL A O 1
ATOM 694 N N . ILE A 1 87 ? -2.043 -5.249 1.318 1.00 87.62 87 ILE A N 1
ATOM 695 C CA . ILE A 1 87 ? -1.935 -4.139 0.358 1.00 87.62 87 ILE A CA 1
ATOM 696 C C . ILE A 1 87 ? -0.473 -3.696 0.210 1.00 87.62 87 ILE A C 1
ATOM 698 O O . ILE A 1 87 ? 0.003 -3.543 -0.912 1.00 87.62 87 ILE A O 1
ATOM 702 N N . ALA A 1 88 ? 0.261 -3.554 1.319 1.00 86.44 88 ALA A N 1
ATOM 703 C CA . ALA A 1 88 ? 1.679 -3.195 1.289 1.00 86.44 88 ALA A CA 1
ATOM 704 C C . ALA A 1 88 ? 2.501 -4.242 0.531 1.00 86.44 88 ALA A C 1
ATOM 706 O O . ALA A 1 88 ? 3.295 -3.898 -0.336 1.00 86.44 88 ALA A O 1
ATOM 707 N N . THR A 1 89 ? 2.272 -5.524 0.828 1.00 87.50 89 THR A N 1
ATOM 708 C CA . THR A 1 89 ? 2.957 -6.642 0.169 1.00 87.50 89 THR A CA 1
ATOM 709 C C . THR A 1 89 ? 2.680 -6.640 -1.328 1.00 87.50 89 THR A C 1
ATOM 711 O O . THR A 1 89 ? 3.612 -6.777 -2.108 1.00 87.50 89 THR A O 1
ATOM 714 N N . PHE A 1 90 ? 1.431 -6.426 -1.742 1.00 89.44 90 PHE A N 1
ATOM 715 C CA . PHE A 1 90 ? 1.077 -6.331 -3.156 1.00 89.44 90 PHE A CA 1
ATOM 716 C C . PHE A 1 90 ? 1.854 -5.212 -3.864 1.00 89.44 90 PHE A C 1
ATOM 718 O O . PHE A 1 90 ? 2.501 -5.466 -4.876 1.00 89.44 90 PHE A O 1
ATOM 725 N N . TRP A 1 91 ? 1.871 -3.998 -3.306 1.00 85.94 91 TRP A N 1
ATOM 726 C CA . TRP A 1 91 ? 2.604 -2.877 -3.904 1.00 85.94 91 TRP A CA 1
ATOM 727 C C . TRP A 1 91 ? 4.113 -3.100 -3.946 1.00 85.94 91 TRP A C 1
ATOM 729 O O . TRP A 1 91 ? 4.742 -2.808 -4.959 1.00 85.94 91 TRP A O 1
ATOM 739 N N . ILE A 1 92 ? 4.690 -3.669 -2.889 1.00 86.25 92 ILE A N 1
ATOM 740 C CA . ILE A 1 92 ? 6.109 -4.036 -2.861 1.00 86.25 92 ILE A CA 1
ATOM 741 C C . ILE A 1 92 ? 6.429 -5.020 -3.987 1.00 86.25 92 ILE A C 1
ATOM 743 O O . ILE A 1 92 ? 7.421 -4.844 -4.683 1.00 86.25 92 ILE A O 1
ATOM 747 N N . MET A 1 93 ? 5.575 -6.019 -4.208 1.00 86.88 93 MET A N 1
ATOM 748 C CA . MET A 1 93 ? 5.748 -6.998 -5.282 1.00 86.88 93 MET A CA 1
ATOM 749 C C . MET A 1 93 ? 5.678 -6.338 -6.668 1.00 86.88 93 MET A C 1
ATOM 751 O O . MET A 1 93 ? 6.513 -6.629 -7.521 1.00 86.88 93 MET A O 1
ATOM 755 N N . VAL A 1 94 ? 4.771 -5.377 -6.878 1.00 83.69 94 VAL A N 1
ATOM 756 C CA . VAL A 1 94 ? 4.746 -4.572 -8.114 1.00 83.69 94 VAL A CA 1
ATOM 757 C C . VAL A 1 94 ? 6.073 -3.837 -8.317 1.00 83.69 94 VAL A C 1
ATOM 759 O O . VAL A 1 94 ? 6.629 -3.883 -9.409 1.00 83.69 94 VAL A O 1
ATOM 762 N N . VAL A 1 95 ? 6.622 -3.206 -7.274 1.00 81.81 95 VAL A N 1
ATOM 763 C CA . VAL A 1 95 ? 7.919 -2.513 -7.365 1.00 81.81 95 VAL A CA 1
ATOM 764 C C . VAL A 1 95 ? 9.056 -3.501 -7.651 1.00 81.81 95 VAL A C 1
ATOM 766 O O . VAL A 1 95 ? 9.885 -3.229 -8.512 1.00 81.81 95 VAL A O 1
ATOM 769 N N . VAL A 1 96 ? 9.072 -4.670 -7.000 1.00 84.69 96 VAL A N 1
ATOM 770 C CA . VAL A 1 96 ? 10.062 -5.743 -7.222 1.00 84.69 96 VAL A CA 1
ATOM 771 C C . VAL A 1 96 ? 10.084 -6.220 -8.674 1.00 84.69 96 VAL A C 1
ATOM 773 O O . VAL A 1 96 ? 11.158 -6.516 -9.185 1.00 84.69 96 VAL A O 1
ATOM 776 N N . TYR A 1 97 ? 8.929 -6.298 -9.339 1.00 82.19 97 TYR A N 1
ATOM 777 C CA . TYR A 1 97 ? 8.856 -6.723 -10.739 1.00 82.19 97 TYR A CA 1
ATOM 778 C C . TYR A 1 97 ? 9.595 -5.762 -11.686 1.00 82.19 97 TYR A C 1
ATOM 780 O O . TYR A 1 97 ? 10.213 -6.212 -12.644 1.00 82.19 97 TYR A O 1
ATOM 788 N N . TYR A 1 98 ? 9.573 -4.455 -11.405 1.00 77.50 98 TYR A N 1
ATOM 789 C CA . TYR A 1 98 ? 10.218 -3.439 -12.249 1.00 77.50 98 TYR A CA 1
ATOM 790 C C . TYR A 1 98 ? 11.598 -2.981 -11.752 1.00 77.50 98 TYR A C 1
ATOM 792 O O . TYR A 1 98 ? 12.347 -2.336 -12.485 1.00 77.50 98 TYR A O 1
ATOM 800 N N . ALA A 1 99 ? 11.944 -3.278 -10.502 1.00 74.00 99 ALA A N 1
ATOM 801 C CA . ALA A 1 99 ? 13.243 -2.975 -9.925 1.00 74.00 99 ALA A CA 1
ATOM 802 C C . ALA A 1 99 ? 14.220 -4.111 -10.257 1.00 74.00 99 ALA A C 1
ATOM 804 O O . ALA A 1 99 ? 14.433 -4.983 -9.423 1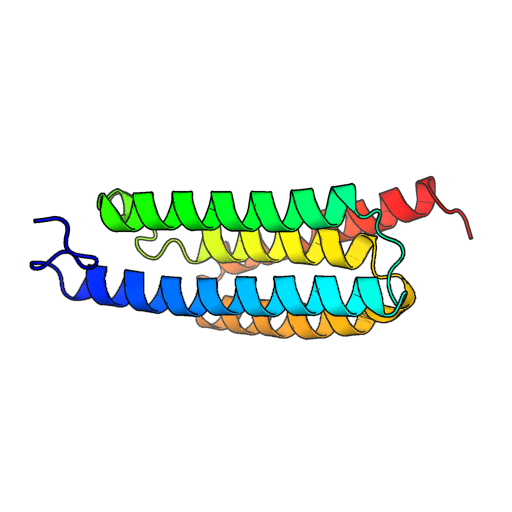.00 74.00 99 ALA A O 1
ATOM 805 N N . TYR A 1 100 ? 14.791 -4.124 -11.467 1.00 72.56 100 TYR A N 1
ATOM 806 C CA . TYR A 1 100 ? 15.730 -5.175 -11.886 1.00 72.56 100 TYR A CA 1
ATOM 807 C C . TYR A 1 100 ? 17.023 -5.140 -11.052 1.00 72.56 100 TYR A C 1
ATOM 809 O O . TYR A 1 100 ? 17.288 -6.062 -10.281 1.00 72.56 100 TYR A O 1
ATOM 817 N N . GLU A 1 101 ? 17.772 -4.035 -11.098 1.00 70.50 101 GLU A N 1
ATOM 818 C CA . GLU A 1 101 ? 19.019 -3.891 -10.327 1.00 70.50 101 GLU A CA 1
ATOM 819 C C . GLU A 1 101 ? 18.774 -3.602 -8.840 1.00 70.50 101 GLU A C 1
ATOM 821 O O . GLU A 1 101 ? 19.475 -4.099 -7.958 1.00 70.50 101 GLU A O 1
ATOM 826 N N . ALA A 1 102 ? 17.717 -2.847 -8.531 1.00 73.88 102 ALA A N 1
ATOM 827 C CA . ALA A 1 102 ? 17.369 -2.477 -7.161 1.00 73.88 102 ALA A CA 1
ATOM 828 C C . ALA A 1 102 ? 16.535 -3.544 -6.416 1.00 73.88 102 ALA A C 1
ATOM 830 O O . ALA A 1 102 ? 16.125 -3.311 -5.274 1.00 73.88 102 ALA A O 1
ATOM 831 N N . ARG A 1 103 ? 16.294 -4.723 -7.017 1.00 80.25 103 ARG A N 1
ATOM 832 C CA . ARG A 1 103 ? 15.437 -5.792 -6.463 1.00 80.25 103 ARG A CA 1
ATOM 833 C C . ARG A 1 103 ? 15.799 -6.145 -5.026 1.00 80.25 103 ARG A C 1
ATOM 835 O O . ARG A 1 103 ? 14.933 -6.219 -4.155 1.00 80.25 103 ARG A O 1
ATOM 842 N N . SER A 1 104 ? 17.093 -6.340 -4.782 1.00 81.12 104 SER A N 1
ATOM 843 C CA . SER A 1 104 ? 17.640 -6.713 -3.478 1.00 81.12 104 SER A CA 1
ATOM 844 C C . SER A 1 104 ? 17.335 -5.655 -2.414 1.00 81.12 104 SER A C 1
ATOM 846 O O . SER A 1 104 ? 16.963 -6.000 -1.296 1.00 81.12 104 SER A O 1
ATOM 848 N N . GLY A 1 105 ? 17.402 -4.367 -2.771 1.00 83.31 105 GLY A N 1
ATOM 849 C CA . GLY A 1 105 ? 17.057 -3.265 -1.869 1.00 83.31 105 GLY A CA 1
ATOM 850 C C . GLY A 1 105 ? 15.577 -3.266 -1.484 1.00 83.31 105 GLY A C 1
ATOM 851 O O . GLY A 1 105 ? 15.235 -3.134 -0.310 1.00 83.31 105 GLY A O 1
ATOM 852 N N . VAL A 1 106 ? 14.689 -3.500 -2.452 1.00 83.38 106 VAL A N 1
ATOM 853 C CA . VAL A 1 106 ? 13.239 -3.570 -2.206 1.00 83.38 106 VAL A CA 1
ATOM 854 C C . VAL A 1 106 ? 12.875 -4.791 -1.347 1.00 83.38 106 VAL A C 1
ATOM 856 O O . VAL A 1 106 ? 12.022 -4.705 -0.463 1.00 83.38 106 VAL A O 1
ATOM 859 N N . LEU A 1 107 ? 13.559 -5.923 -1.533 1.00 85.75 107 LEU A N 1
ATOM 860 C CA . LEU A 1 107 ? 13.367 -7.118 -0.703 1.00 85.75 107 LEU A CA 1
ATOM 861 C C . LEU A 1 107 ? 13.853 -6.932 0.744 1.00 85.75 107 LEU A C 1
ATOM 863 O O . LEU A 1 107 ? 13.226 -7.452 1.668 1.00 85.75 107 LEU A O 1
ATOM 867 N N . LEU A 1 108 ? 14.916 -6.156 0.975 1.00 87.38 108 LEU A N 1
ATOM 868 C CA . LEU A 1 108 ? 15.346 -5.800 2.335 1.00 87.38 108 LEU A CA 1
ATOM 869 C C . LEU A 1 108 ? 14.286 -4.969 3.064 1.00 87.38 108 LEU A C 1
ATOM 871 O O . LEU A 1 108 ? 14.009 -5.188 4.242 1.00 87.38 108 LEU A O 1
ATOM 875 N N . VAL A 1 109 ? 13.631 -4.054 2.357 1.00 83.06 109 VAL A N 1
ATOM 876 C CA . VAL A 1 109 ? 12.504 -3.288 2.905 1.00 83.06 109 VAL A CA 1
ATOM 877 C C . VAL A 1 109 ? 11.337 -4.215 3.224 1.00 83.06 109 VAL A C 1
ATOM 879 O O . VAL A 1 109 ? 10.703 -4.088 4.273 1.00 83.06 109 VAL A O 1
ATOM 882 N N . TYR A 1 110 ? 11.074 -5.186 2.349 1.00 85.81 110 TYR A N 1
ATOM 883 C CA . TYR A 1 110 ? 10.040 -6.183 2.582 1.00 85.81 110 TYR A CA 1
ATOM 884 C C . TYR A 1 110 ? 10.284 -7.003 3.859 1.00 85.81 110 TYR A C 1
ATOM 886 O O . TYR A 1 110 ? 9.332 -7.307 4.581 1.00 85.81 110 TYR A O 1
ATOM 894 N N . MET A 1 111 ? 11.544 -7.290 4.207 1.00 87.00 111 MET A N 1
ATOM 895 C CA . MET A 1 111 ? 11.872 -7.947 5.479 1.00 87.00 111 MET A CA 1
ATOM 896 C C . MET A 1 111 ? 11.373 -7.158 6.691 1.00 87.00 111 MET A C 1
ATOM 898 O O . MET A 1 111 ? 10.849 -7.756 7.627 1.00 87.00 111 MET A O 1
ATOM 902 N N . VAL A 1 112 ? 11.443 -5.825 6.667 1.00 85.88 112 VAL A N 1
ATOM 903 C CA . VAL A 1 112 ? 10.907 -4.989 7.757 1.00 85.88 112 VAL A CA 1
ATOM 904 C C . VAL A 1 112 ? 9.395 -5.187 7.905 1.00 85.88 112 VAL A C 1
ATOM 906 O O . VAL A 1 112 ? 8.887 -5.305 9.023 1.00 85.88 112 VAL A O 1
ATOM 909 N N . VAL A 1 113 ? 8.671 -5.294 6.785 1.00 84.94 113 VAL A N 1
ATOM 910 C CA . VAL A 1 113 ? 7.224 -5.570 6.782 1.00 84.94 113 VAL A CA 1
ATOM 911 C C . VAL A 1 113 ? 6.926 -6.955 7.357 1.00 84.94 113 VAL A C 1
ATOM 913 O O . VAL A 1 113 ? 5.995 -7.095 8.151 1.00 84.94 113 VAL A O 1
ATOM 916 N N . LEU A 1 114 ? 7.726 -7.968 7.018 1.00 85.31 114 LEU A N 1
ATOM 917 C CA . LEU A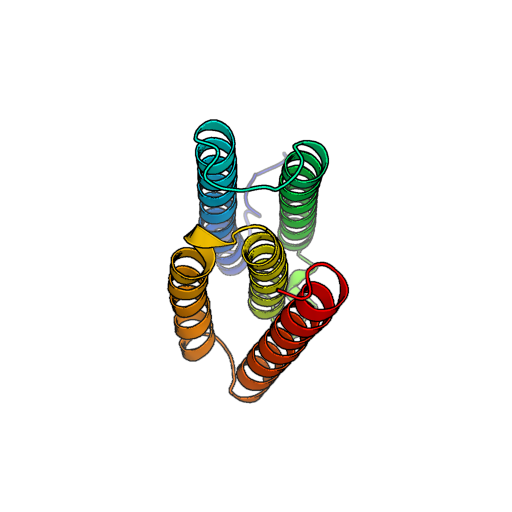 1 114 ? 7.578 -9.317 7.567 1.00 85.31 114 LEU A CA 1
ATOM 918 C C . LEU A 1 114 ? 7.860 -9.375 9.068 1.00 85.31 114 LEU A C 1
ATOM 920 O O . LEU A 1 114 ? 7.080 -9.981 9.798 1.00 85.31 114 LEU A O 1
ATOM 924 N N . VAL A 1 115 ? 8.920 -8.716 9.542 1.00 87.50 115 VAL A N 1
ATOM 925 C CA . VAL A 1 115 ? 9.229 -8.617 10.978 1.00 87.50 115 VAL A CA 1
ATOM 926 C C . VAL A 1 115 ? 8.075 -7.944 11.717 1.00 87.50 115 VAL A C 1
ATOM 928 O O . VAL A 1 115 ? 7.622 -8.432 12.753 1.00 87.50 115 VAL A O 1
ATOM 931 N N . PHE A 1 116 ? 7.524 -6.865 11.158 1.00 83.31 116 PHE A N 1
ATOM 932 C CA . PHE A 1 116 ? 6.343 -6.224 11.726 1.00 83.31 116 PHE A CA 1
ATOM 933 C C . PHE A 1 116 ? 5.127 -7.164 11.740 1.00 83.31 116 PHE A C 1
ATOM 935 O O . PHE A 1 116 ? 4.414 -7.239 12.744 1.00 83.31 116 PHE A O 1
ATOM 942 N N . GLY A 1 117 ? 4.915 -7.921 10.661 1.00 83.50 117 GLY A N 1
ATOM 943 C CA . GLY A 1 117 ? 3.887 -8.954 10.568 1.00 83.50 117 GLY A CA 1
ATOM 944 C C . GLY A 1 117 ? 4.039 -10.036 11.633 1.00 83.50 117 GLY A C 1
ATOM 945 O O . GLY A 1 117 ? 3.052 -10.397 12.267 1.00 83.50 117 GLY A O 1
ATOM 946 N N . PHE A 1 118 ? 5.264 -10.490 11.891 1.00 83.56 118 PHE A N 1
ATOM 947 C CA . PHE A 1 118 ? 5.570 -11.510 12.891 1.00 83.56 118 PHE A CA 1
ATOM 948 C C . PHE A 1 118 ? 5.170 -11.077 14.310 1.00 83.56 118 PHE A C 1
ATOM 950 O O . PHE A 1 118 ? 4.552 -11.851 15.036 1.00 83.56 118 PHE A O 1
ATOM 957 N N . PHE A 1 119 ? 5.448 -9.826 14.694 1.00 82.88 119 PHE A N 1
ATOM 958 C CA . PHE A 1 119 ? 5.114 -9.322 16.034 1.00 82.88 119 PHE A CA 1
ATOM 959 C C . PHE A 1 119 ? 3.639 -8.939 16.217 1.00 82.88 119 PHE A C 1
ATOM 961 O O . PHE A 1 119 ? 3.132 -8.946 17.339 1.00 82.88 119 PHE A O 1
ATOM 968 N N . ARG A 1 120 ? 2.943 -8.546 15.144 1.00 80.19 120 ARG A N 1
ATOM 969 C CA . ARG A 1 120 ? 1.559 -8.036 15.213 1.00 80.19 120 ARG A CA 1
ATOM 970 C C . ARG A 1 120 ? 0.491 -9.082 14.917 1.00 80.19 120 ARG A C 1
ATOM 972 O O . ARG A 1 120 ? -0.622 -8.946 15.426 1.00 80.19 120 ARG A O 1
ATOM 979 N N . LEU A 1 121 ? 0.774 -10.052 14.049 1.00 83.75 121 LEU A N 1
ATOM 980 C CA . LEU A 1 121 ? -0.227 -10.980 13.528 1.00 83.75 121 LEU A CA 1
ATOM 981 C C . LEU A 1 121 ? -0.260 -12.290 14.314 1.00 83.75 121 LEU A C 1
ATOM 983 O O . LEU A 1 121 ? 0.739 -12.772 14.835 1.00 83.75 121 LEU A O 1
ATOM 987 N N . ARG A 1 122 ? -1.431 -12.933 14.335 1.00 85.94 122 ARG A N 1
ATOM 988 C CA . ARG A 1 122 ? -1.535 -14.329 14.784 1.00 85.94 122 ARG A CA 1
ATOM 989 C C . ARG A 1 122 ? -0.837 -15.252 13.788 1.00 85.94 122 ARG A C 1
ATOM 991 O O . ARG A 1 122 ? -0.879 -14.985 12.590 1.00 85.94 122 ARG A O 1
ATOM 998 N N . ILE A 1 123 ? -0.353 -16.406 14.250 1.00 84.25 123 ILE A N 1
ATOM 999 C CA . ILE A 1 123 ? 0.361 -17.390 13.413 1.00 84.25 123 ILE A CA 1
ATOM 1000 C C . ILE A 1 123 ? -0.375 -17.725 12.101 1.00 84.25 123 ILE A C 1
ATOM 1002 O O . ILE A 1 123 ? 0.233 -17.766 11.041 1.00 84.25 123 ILE A O 1
ATOM 1006 N N . ARG A 1 124 ? -1.710 -17.868 12.139 1.00 87.06 124 ARG A N 1
ATOM 1007 C CA . ARG A 1 124 ? -2.535 -18.144 10.947 1.00 87.06 124 ARG A CA 1
ATOM 1008 C C . ARG A 1 124 ? -2.554 -16.980 9.952 1.00 87.06 124 ARG A C 1
ATOM 1010 O O . ARG A 1 124 ? -2.555 -17.198 8.750 1.00 87.06 124 ARG A O 1
ATOM 1017 N N . GLN A 1 125 ? -2.598 -15.750 10.458 1.00 86.38 125 GLN A N 1
ATOM 1018 C CA . GLN A 1 125 ? -2.595 -14.535 9.640 1.00 86.38 125 GLN A CA 1
ATOM 1019 C C . GLN A 1 125 ? -1.206 -14.285 9.047 1.00 86.38 125 GLN A C 1
ATOM 1021 O O . GLN A 1 125 ? -1.104 -13.891 7.892 1.00 86.38 125 GLN A O 1
ATOM 1026 N N . PHE A 1 126 ? -0.156 -14.562 9.822 1.00 86.12 126 PHE A N 1
ATOM 1027 C CA . PHE A 1 126 ? 1.221 -14.515 9.348 1.00 86.12 126 PHE A CA 1
ATOM 1028 C C . PHE A 1 126 ? 1.466 -15.557 8.252 1.00 86.12 126 PHE A C 1
ATOM 1030 O O . PHE A 1 126 ? 1.902 -15.189 7.172 1.00 86.12 126 PHE A O 1
ATOM 1037 N N . LEU A 1 127 ? 1.074 -16.819 8.468 1.00 87.94 127 LEU A N 1
ATOM 1038 C CA . LEU A 1 127 ? 1.166 -17.874 7.450 1.00 87.94 127 LEU A CA 1
ATOM 1039 C C . LEU A 1 127 ? 0.412 -17.511 6.168 1.00 87.94 127 LEU A C 1
ATOM 1041 O O . LEU A 1 127 ? 0.930 -17.727 5.078 1.00 87.94 127 LEU A O 1
ATOM 1045 N N . PHE A 1 128 ? -0.781 -16.923 6.288 1.00 89.94 128 PHE A N 1
ATOM 1046 C CA . PHE A 1 128 ? -1.520 -16.426 5.129 1.00 89.94 128 PHE A CA 1
ATOM 1047 C C . PHE A 1 128 ? -0.751 -15.327 4.386 1.00 89.94 128 PHE A C 1
ATOM 1049 O O . PHE A 1 128 ? -0.630 -15.390 3.167 1.00 89.94 128 PHE A O 1
ATOM 1056 N N . LEU A 1 129 ? -0.205 -14.341 5.106 1.00 88.31 129 LEU A N 1
ATOM 1057 C CA . LEU A 1 129 ? 0.582 -13.261 4.511 1.00 88.31 129 LEU A CA 1
ATOM 1058 C C . LEU A 1 129 ? 1.845 -13.799 3.822 1.00 88.31 129 LEU A C 1
ATOM 1060 O O . LEU A 1 129 ? 2.137 -13.400 2.699 1.00 88.31 129 LEU A O 1
ATOM 1064 N N . SER A 1 130 ? 2.559 -14.730 4.458 1.00 87.19 130 SER A N 1
ATOM 1065 C CA . SER A 1 130 ? 3.741 -15.383 3.891 1.00 87.19 130 SER A CA 1
ATOM 1066 C C . SER A 1 130 ? 3.401 -16.204 2.651 1.00 87.19 130 SER A C 1
ATOM 1068 O O . SER A 1 130 ? 4.103 -16.105 1.651 1.00 87.19 130 SER A O 1
ATOM 1070 N N . ALA A 1 131 ? 2.307 -16.972 2.674 1.00 91.00 131 ALA A N 1
ATOM 1071 C CA . ALA A 1 131 ? 1.842 -17.720 1.510 1.00 91.00 131 ALA A CA 1
ATO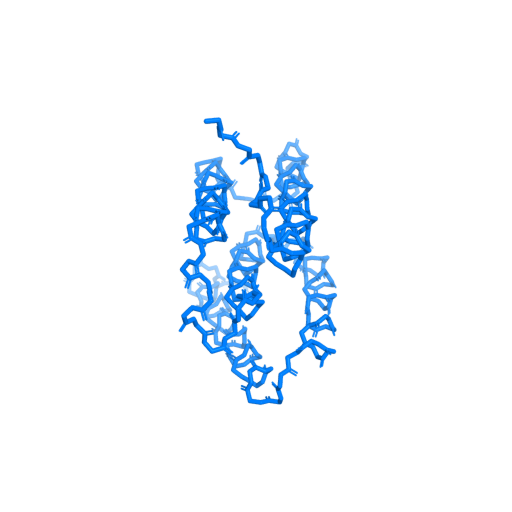M 1072 C C . ALA A 1 131 ? 1.432 -16.779 0.367 1.00 91.00 131 ALA A C 1
ATOM 1074 O O . ALA A 1 131 ? 1.803 -17.004 -0.781 1.00 91.00 131 ALA A O 1
ATOM 1075 N N . PHE A 1 132 ? 0.723 -15.690 0.678 1.00 90.75 132 PHE A N 1
ATOM 1076 C CA . PHE A 1 132 ? 0.358 -14.668 -0.299 1.00 90.75 132 PHE A CA 1
ATOM 1077 C C . PHE A 1 132 ? 1.597 -14.030 -0.936 1.00 90.75 132 PHE A C 1
ATOM 1079 O O . PHE A 1 132 ? 1.665 -13.894 -2.157 1.00 90.75 132 PHE A O 1
ATOM 1086 N N . ALA A 1 133 ? 2.596 -13.682 -0.127 1.00 88.31 133 ALA A N 1
ATOM 1087 C CA . ALA A 1 133 ? 3.858 -13.136 -0.601 1.00 88.31 133 ALA A CA 1
ATOM 1088 C C . ALA A 1 133 ? 4.627 -14.125 -1.478 1.00 88.31 133 ALA A C 1
ATOM 1090 O O . ALA A 1 133 ? 5.107 -13.744 -2.542 1.00 88.31 133 ALA A O 1
ATOM 1091 N N . PHE A 1 134 ? 4.694 -15.390 -1.059 1.00 89.00 134 PHE A N 1
ATOM 1092 C CA . PHE A 1 134 ? 5.326 -16.463 -1.817 1.00 89.00 134 PHE A CA 1
ATOM 1093 C C . PHE A 1 134 ? 4.669 -16.624 -3.188 1.00 89.00 134 PHE A C 1
ATOM 1095 O O . PHE A 1 134 ? 5.357 -16.552 -4.197 1.00 89.00 134 PHE A O 1
ATOM 1102 N N . VAL A 1 135 ? 3.338 -16.734 -3.243 1.00 91.81 135 VAL A N 1
ATOM 1103 C CA . VAL A 1 135 ? 2.596 -16.863 -4.507 1.00 91.81 135 VAL A CA 1
ATOM 1104 C C . VAL A 1 135 ? 2.813 -15.651 -5.414 1.00 91.81 135 VAL A C 1
ATOM 1106 O O . VAL A 1 135 ? 3.065 -15.830 -6.602 1.00 91.81 135 VAL A O 1
ATOM 1109 N N . ASN A 1 136 ? 2.766 -14.425 -4.877 1.00 88.62 136 ASN A N 1
ATOM 1110 C CA . ASN A 1 136 ? 3.023 -13.216 -5.669 1.00 88.62 136 ASN A CA 1
ATOM 1111 C C . ASN A 1 136 ? 4.453 -13.195 -6.218 1.00 88.62 136 ASN A C 1
ATOM 1113 O O . ASN A 1 136 ? 4.660 -12.911 -7.395 1.00 88.62 136 ASN A O 1
ATOM 1117 N N . TYR A 1 137 ? 5.440 -13.526 -5.389 1.00 86.44 137 TYR A N 1
ATOM 1118 C CA . TYR A 1 137 ? 6.837 -13.532 -5.800 1.00 86.44 137 TYR A CA 1
ATOM 1119 C C . TYR A 1 137 ? 7.139 -14.641 -6.817 1.00 86.44 137 TYR A C 1
ATOM 1121 O O . TYR A 1 137 ? 7.829 -14.402 -7.806 1.00 86.44 137 TYR A O 1
ATOM 1129 N N . SER A 1 138 ? 6.574 -15.837 -6.633 1.00 87.25 138 SER A N 1
ATOM 1130 C CA . SER A 1 138 ? 6.638 -16.919 -7.619 1.00 87.25 138 SER A CA 1
ATOM 1131 C C . SER A 1 138 ? 5.974 -16.518 -8.934 1.00 87.25 138 SER A C 1
ATOM 1133 O O . SER A 1 138 ? 6.539 -16.770 -9.994 1.00 87.25 138 SER A O 1
ATOM 1135 N N . ALA A 1 139 ? 4.816 -15.851 -8.885 1.00 88.12 139 ALA A N 1
ATOM 1136 C CA . ALA A 1 139 ? 4.153 -15.331 -10.077 1.00 88.12 139 ALA A CA 1
ATOM 1137 C C . ALA A 1 139 ? 5.031 -14.305 -10.807 1.00 88.12 139 ALA A C 1
ATOM 1139 O O . ALA A 1 139 ? 5.150 -14.379 -12.024 1.00 88.12 139 ALA A O 1
ATOM 1140 N N . ILE A 1 140 ? 5.704 -13.411 -10.077 1.00 84.56 140 ILE A N 1
ATOM 1141 C CA . ILE A 1 140 ? 6.671 -12.453 -10.633 1.00 84.56 140 ILE A CA 1
ATOM 1142 C C . ILE A 1 140 ? 7.823 -13.168 -11.333 1.00 84.56 140 ILE A C 1
ATOM 1144 O O . ILE A 1 140 ? 8.159 -12.801 -12.452 1.00 84.56 140 ILE A O 1
ATOM 1148 N N . ILE A 1 141 ? 8.409 -14.196 -10.710 1.00 84.44 141 ILE A N 1
ATOM 1149 C CA . ILE A 1 141 ? 9.499 -14.974 -11.317 1.00 84.44 141 ILE A CA 1
ATOM 1150 C C . ILE A 1 141 ? 9.022 -15.671 -12.595 1.00 84.44 141 ILE A C 1
ATOM 1152 O O . ILE A 1 141 ? 9.707 -15.609 -13.609 1.00 84.44 141 ILE A O 1
ATOM 1156 N N . LEU A 1 142 ? 7.845 -16.301 -12.570 1.00 85.69 142 LEU A N 1
ATOM 1157 C CA . LEU A 1 142 ? 7.273 -16.964 -13.746 1.00 85.69 142 LEU A CA 1
ATOM 1158 C C . LEU A 1 142 ? 6.961 -15.976 -14.872 1.00 85.69 142 LEU A C 1
ATOM 1160 O O . LEU A 1 142 ? 7.134 -16.298 -16.047 1.00 85.69 142 LEU A O 1
ATOM 1164 N N . LEU A 1 143 ? 6.473 -14.787 -14.519 1.00 82.50 143 LEU A N 1
ATOM 1165 C CA . LEU A 1 143 ? 6.137 -13.753 -15.486 1.00 82.50 143 LEU A CA 1
ATOM 1166 C C . LEU A 1 143 ? 7.406 -13.163 -16.098 1.00 82.50 143 LEU A C 1
ATOM 1168 O O . LEU A 1 143 ? 7.457 -13.033 -17.313 1.00 82.50 143 LEU A O 1
ATOM 1172 N N . LEU A 1 144 ? 8.439 -12.926 -15.283 1.00 78.69 144 LEU A N 1
ATOM 1173 C CA . LEU A 1 144 ? 9.764 -12.506 -15.734 1.00 78.69 144 LEU A CA 1
ATOM 1174 C C . LEU A 1 144 ? 10.398 -13.549 -16.663 1.00 78.69 144 LEU A C 1
ATOM 1176 O O . LEU A 1 144 ? 10.853 -13.193 -17.740 1.00 78.69 144 LEU A O 1
ATOM 1180 N N . TYR A 1 145 ? 10.327 -14.835 -16.305 1.00 77.56 145 TYR A N 1
ATOM 1181 C CA . TYR A 1 145 ? 10.812 -15.934 -17.148 1.00 77.56 145 TYR A CA 1
ATOM 1182 C C . TYR A 1 145 ? 10.118 -15.978 -18.519 1.00 77.56 145 TYR A C 1
ATOM 1184 O O . TYR A 1 145 ? 10.724 -16.361 -19.515 1.00 77.56 145 TYR A O 1
ATOM 1192 N N . LYS A 1 146 ? 8.839 -15.580 -18.592 1.00 77.44 146 LYS A N 1
ATOM 1193 C CA . LYS A 1 146 ? 8.098 -15.499 -19.859 1.00 77.44 146 LYS A CA 1
ATOM 1194 C C . LYS A 1 146 ? 8.386 -14.235 -20.666 1.00 77.44 146 LYS A C 1
ATOM 1196 O O . LYS A 1 146 ? 8.315 -14.302 -21.888 1.00 77.44 146 LYS A O 1
ATOM 1201 N N . THR A 1 147 ? 8.608 -13.090 -20.021 1.00 67.88 147 THR A N 1
ATOM 1202 C CA . THR A 1 147 ? 8.800 -11.810 -20.720 1.00 67.88 147 THR A CA 1
ATOM 1203 C C . THR A 1 147 ? 10.254 -11.531 -21.087 1.00 67.88 147 THR A C 1
ATOM 1205 O O . THR A 1 147 ? 10.467 -10.832 -22.070 1.00 67.88 147 THR A O 1
ATOM 1208 N N . HIS A 1 148 ? 11.226 -12.070 -20.348 1.00 56.78 148 HIS A N 1
ATOM 1209 C CA . HIS A 1 148 ? 12.663 -11.883 -20.580 1.00 56.78 148 HIS A CA 1
ATOM 1210 C C . HIS A 1 148 ? 13.399 -13.212 -20.313 1.00 56.78 148 HIS A C 1
ATOM 1212 O O . HIS A 1 148 ? 13.824 -13.455 -19.181 1.00 56.78 148 HIS A O 1
ATOM 1218 N N . PRO A 1 149 ? 13.492 -14.120 -21.305 1.00 51.28 149 PRO A N 1
ATOM 1219 C CA . PRO A 1 149 ? 14.310 -15.320 -21.193 1.00 51.28 149 PRO A CA 1
ATOM 1220 C C . PRO A 1 149 ? 15.773 -14.925 -21.413 1.00 51.28 149 PRO A C 1
ATOM 1222 O O . PRO A 1 149 ? 16.285 -15.028 -22.526 1.00 51.28 149 PRO A O 1
ATOM 1225 N N . GLU A 1 150 ? 16.413 -14.422 -20.362 1.00 44.38 150 GLU A N 1
ATOM 1226 C CA . GLU A 1 150 ? 17.858 -14.162 -20.325 1.00 44.38 150 GLU A CA 1
ATOM 1227 C C . GLU A 1 150 ? 18.507 -15.129 -19.334 1.00 44.38 150 GLU A C 1
ATOM 1229 O O . GLU A 1 150 ? 18.072 -15.149 -18.156 1.00 44.38 150 GLU A O 1
#

pLDDT: mean 80.74, std 9.27, range [42.0, 91.81]

Radius of gyration: 17.07 Å; chains: 1; bounding box: 38×38×44 Å

Foldseek 3Di:
DDDLDDPPDPVLRVLLVVLVVLVVVLVVVLVVVVVCVVVVQWDDDPVCSVVLSVVSVVVSVVVSVCSVVQVLVVDPHSSCLLVSLLSVLLSLLVRLLTNPPCNVVSVVVVVVSLVVCVVPDDPVSSVVSVVSSVVSNVVSVVVCCVPDVD